Protein AF-A0A239PB83-F1 (afdb_monomer_lite)

Foldseek 3Di:
DDDDPPDDPPVNCPPVCPPDQAQPWDADPVGGQAGWHDFDPDVVDGDTDGDRDDD

Organism: NCBI:txid106412

Secondary structure (DSSP, 8-state):
-PPPTTSPPTTT-GGGG----TT-EEEETTEEEEEEEEEEEETTEEEEEEE----

pLDDT: mean 82.19, std 13.93, range [50.47, 96.06]

Radius of gyration: 16.69 Å; chains: 1; bounding box: 37×20×50 Å

Sequence (55 aa):
MTENVWDYRSEARSGDQALDLVGFDVEATDGKIGSVDEESNAVGDSYVVVDTGFW

Structure (mmCIF, N/CA/C/O backbone):
data_AF-A0A239PB83-F1
#
_entry.id   AF-A0A239PB83-F1
#
loop_
_atom_site.group_PDB
_atom_site.id
_atom_site.type_symbol
_atom_site.label_atom_id
_atom_site.label_alt_id
_atom_site.label_comp_id
_atom_site.label_asym_id
_atom_site.label_entity_id
_atom_site.label_seq_id
_atom_site.pdbx_PDB_ins_code
_atom_site.Cartn_x
_atom_site.Cartn_y
_atom_site.Cartn_z
_atom_site.occupancy
_atom_site.B_iso_or_equiv
_atom_site.auth_seq_id
_atom_site.auth_comp_id
_atom_site.auth_asym_id
_atom_site.auth_atom_id
_atom_site.pdbx_PDB_model_num
ATOM 1 N N . MET A 1 1 ? 22.040 5.925 -31.006 1.00 50.47 1 MET A N 1
ATOM 2 C CA . MET A 1 1 ? 21.099 4.883 -30.554 1.00 50.47 1 MET A CA 1
ATOM 3 C C . MET A 1 1 ? 19.792 5.158 -31.277 1.00 50.47 1 MET A C 1
ATOM 5 O O . MET A 1 1 ? 19.284 6.258 -31.131 1.00 50.47 1 MET A O 1
ATOM 9 N N . THR A 1 2 ? 19.358 4.276 -32.175 1.00 64.00 2 THR A N 1
ATOM 10 C CA . THR A 1 2 ? 18.123 4.435 -32.965 1.00 64.00 2 THR A CA 1
ATOM 11 C C . THR A 1 2 ? 16.963 3.810 -32.205 1.00 64.00 2 THR A C 1
ATOM 13 O O . THR A 1 2 ? 17.013 2.616 -31.925 1.00 64.00 2 THR A O 1
ATOM 16 N N . GLU A 1 3 ? 15.956 4.608 -31.861 1.00 70.69 3 GLU A N 1
ATOM 17 C CA . GLU A 1 3 ? 14.734 4.137 -31.201 1.00 70.69 3 GLU A CA 1
ATOM 18 C C . GLU A 1 3 ? 13.916 3.254 -32.160 1.00 70.69 3 GLU A C 1
ATOM 20 O O . GLU A 1 3 ? 13.746 3.587 -33.337 1.00 70.69 3 GLU A O 1
ATOM 25 N N . ASN A 1 4 ? 13.458 2.095 -31.679 1.00 81.00 4 ASN A N 1
ATOM 26 C CA . ASN A 1 4 ? 12.636 1.161 -32.445 1.00 81.00 4 ASN A CA 1
ATOM 27 C C . ASN A 1 4 ? 11.178 1.639 -32.455 1.00 81.00 4 ASN A C 1
ATOM 29 O O . ASN A 1 4 ? 10.644 2.027 -31.422 1.00 81.00 4 ASN A O 1
ATOM 33 N N . VAL A 1 5 ? 10.511 1.569 -33.609 1.00 81.12 5 VAL A N 1
ATOM 34 C CA . VAL A 1 5 ? 9.116 2.021 -33.769 1.00 81.12 5 VAL A CA 1
ATOM 35 C C . VAL A 1 5 ? 8.106 1.224 -32.928 1.00 81.12 5 VAL A C 1
ATOM 37 O O . VAL A 1 5 ? 7.015 1.719 -32.662 1.00 81.12 5 VAL A O 1
ATOM 40 N N . TRP A 1 6 ? 8.461 0.005 -32.514 1.00 83.31 6 TRP A N 1
ATOM 41 C CA . TRP A 1 6 ? 7.622 -0.870 -31.691 1.00 83.31 6 TRP A CA 1
ATOM 42 C C . TRP A 1 6 ? 7.976 -0.837 -30.203 1.00 83.31 6 TRP A C 1
ATOM 44 O O . TRP A 1 6 ? 7.248 -1.424 -29.405 1.00 83.31 6 TRP A O 1
ATOM 54 N N . ASP A 1 7 ? 9.061 -0.159 -29.825 1.00 78.50 7 ASP A N 1
ATOM 55 C CA . ASP A 1 7 ? 9.407 0.016 -28.421 1.00 78.50 7 ASP A CA 1
ATOM 56 C C . ASP A 1 7 ? 8.584 1.162 -27.828 1.00 78.50 7 ASP A C 1
ATOM 58 O O . ASP A 1 7 ? 8.364 2.206 -28.453 1.00 78.50 7 ASP A O 1
ATOM 62 N N . TYR A 1 8 ? 8.129 0.979 -26.590 1.00 69.62 8 TYR A N 1
ATOM 63 C CA . TYR A 1 8 ? 7.540 2.079 -25.840 1.00 69.62 8 TYR A CA 1
ATOM 64 C C . TYR A 1 8 ? 8.584 3.169 -25.637 1.00 69.62 8 TYR A C 1
ATOM 66 O O . TYR A 1 8 ? 9.729 2.898 -25.268 1.00 69.62 8 TYR A O 1
ATOM 74 N N . ARG A 1 9 ? 8.167 4.421 -25.838 1.00 72.00 9 ARG A N 1
ATOM 75 C CA . ARG A 1 9 ? 9.023 5.563 -25.528 1.00 72.00 9 ARG A CA 1
ATOM 76 C C . ARG A 1 9 ? 9.434 5.514 -24.060 1.00 72.00 9 ARG A C 1
ATOM 78 O O . ARG A 1 9 ? 8.601 5.267 -23.190 1.00 72.00 9 ARG A O 1
ATOM 85 N N . SER A 1 10 ? 10.695 5.823 -23.789 1.00 64.19 10 SER A N 1
ATOM 86 C CA . SER A 1 10 ? 11.245 5.935 -22.432 1.00 64.19 10 SER A CA 1
ATOM 87 C C . SER A 1 10 ? 10.453 6.919 -21.561 1.00 64.19 10 SER A C 1
ATOM 89 O O . SER A 1 10 ? 10.222 6.664 -20.390 1.00 64.19 10 SER A O 1
ATOM 91 N N . GLU A 1 11 ? 9.931 7.989 -22.157 1.00 66.25 11 GLU A N 1
ATOM 92 C CA . GLU A 1 11 ? 9.025 8.966 -21.534 1.00 66.25 11 GLU A CA 1
ATOM 93 C C . GLU A 1 11 ? 7.586 8.456 -21.310 1.00 66.25 11 GLU A C 1
ATOM 95 O O . GLU A 1 11 ? 6.897 8.929 -20.408 1.00 66.25 11 GLU A O 1
ATOM 100 N N . ALA A 1 12 ? 7.124 7.469 -22.089 1.00 63.88 12 ALA A N 1
ATOM 101 C CA . ALA A 1 12 ? 5.840 6.796 -21.856 1.00 63.88 12 ALA A CA 1
ATOM 102 C C . ALA A 1 12 ? 5.933 5.769 -20.718 1.00 63.88 12 ALA A C 1
ATOM 104 O O . ALA A 1 12 ? 4.920 5.389 -20.128 1.00 63.88 12 ALA A O 1
ATOM 105 N N . ARG A 1 13 ? 7.151 5.337 -20.380 1.00 56.44 13 ARG A N 1
ATOM 106 C CA . ARG A 1 13 ? 7.432 4.564 -19.178 1.00 56.44 13 ARG A CA 1
ATOM 107 C C . ARG A 1 13 ? 7.428 5.513 -17.978 1.00 56.44 13 ARG A C 1
ATOM 109 O O . ARG A 1 13 ? 8.445 5.775 -17.353 1.00 56.44 13 ARG A O 1
ATOM 116 N N . SER A 1 14 ? 6.237 5.965 -17.591 1.00 54.47 14 SER A N 1
ATOM 117 C CA . SER A 1 14 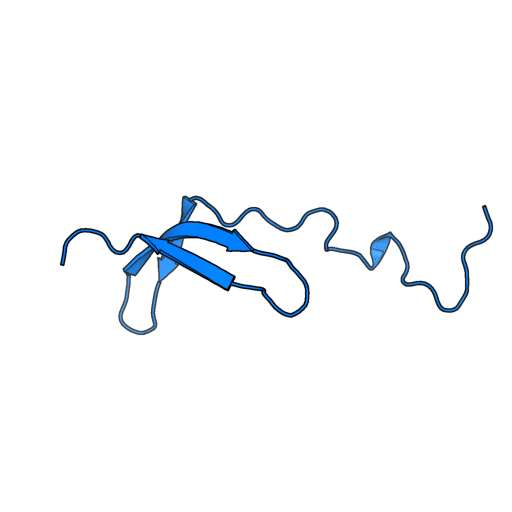? 6.012 6.612 -16.289 1.00 54.47 14 SER A CA 1
ATOM 118 C C . SER A 1 14 ? 6.342 5.684 -15.102 1.00 54.47 14 SER A C 1
ATOM 120 O O . SER A 1 14 ? 6.290 6.114 -13.960 1.00 54.47 14 SER A O 1
ATOM 122 N N . GLY A 1 15 ? 6.681 4.415 -15.367 1.00 52.16 15 GLY A N 1
ATOM 123 C CA . GLY A 1 15 ? 6.980 3.380 -14.380 1.00 52.16 15 GLY A CA 1
ATOM 124 C C . GLY A 1 15 ? 8.452 3.202 -13.987 1.00 52.16 15 GLY A C 1
ATOM 125 O O . GLY A 1 15 ? 8.728 2.275 -13.237 1.00 52.16 15 GLY A O 1
ATOM 126 N N . ASP A 1 16 ? 9.401 4.029 -14.453 1.00 53.28 16 ASP A N 1
ATOM 127 C CA . ASP A 1 16 ? 10.764 4.017 -13.865 1.00 53.28 16 ASP A CA 1
ATOM 128 C C . ASP A 1 16 ? 10.850 4.775 -12.531 1.00 53.28 16 ASP A C 1
ATOM 130 O O . ASP A 1 16 ? 11.830 4.651 -11.801 1.00 53.28 16 ASP A O 1
ATOM 134 N N . GLN A 1 17 ? 9.788 5.490 -12.168 1.00 59.12 17 GLN A N 1
ATOM 135 C CA . G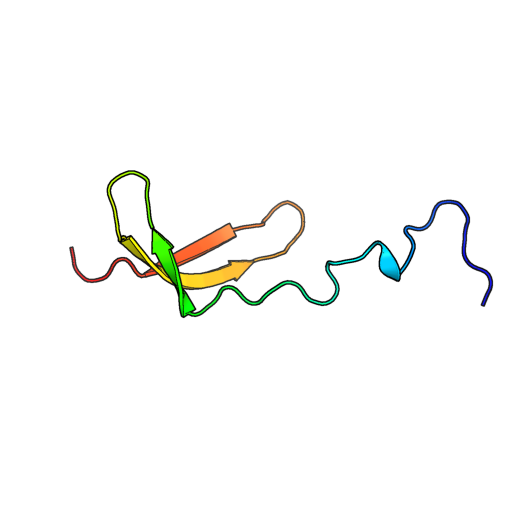LN A 1 17 ? 9.491 5.857 -10.790 1.00 59.12 17 GLN A CA 1
ATOM 136 C C . GLN A 1 17 ? 8.171 5.187 -10.425 1.00 59.12 17 GLN A C 1
ATOM 138 O O . GLN A 1 17 ? 7.138 5.846 -10.325 1.00 59.12 17 GLN A O 1
ATOM 143 N N . ALA A 1 18 ? 8.189 3.856 -10.291 1.00 67.81 18 ALA A N 1
ATOM 144 C CA . ALA A 1 18 ? 7.158 3.194 -9.503 1.00 67.81 18 ALA A CA 1
ATOM 145 C C . ALA A 1 18 ? 7.124 3.926 -8.156 1.00 67.81 18 ALA A C 1
ATOM 147 O O . ALA A 1 18 ? 8.148 4.024 -7.477 1.00 67.81 18 ALA A O 1
ATOM 148 N N . LEU A 1 19 ? 6.000 4.583 -7.875 1.00 77.88 19 LEU A N 1
ATOM 149 C CA . LEU A 1 19 ? 5.819 5.285 -6.619 1.00 77.88 19 LEU A CA 1
ATOM 150 C C . LEU A 1 19 ? 5.890 4.227 -5.523 1.00 77.88 19 LEU A C 1
ATOM 152 O O . LEU A 1 19 ? 5.065 3.321 -5.536 1.00 77.88 19 LEU A O 1
ATOM 156 N N . ASP A 1 20 ? 6.869 4.358 -4.634 1.00 86.19 20 ASP A N 1
ATOM 157 C CA . ASP A 1 20 ? 6.944 3.554 -3.419 1.00 86.19 20 ASP A CA 1
ATOM 158 C C . ASP A 1 20 ? 5.744 3.924 -2.542 1.00 86.19 20 ASP A C 1
ATOM 160 O O . ASP A 1 20 ? 5.615 5.071 -2.099 1.00 86.19 20 ASP A O 1
ATOM 164 N N . LEU A 1 21 ? 4.814 2.986 -2.402 1.00 91.12 21 LEU A N 1
ATOM 165 C CA . LEU A 1 21 ? 3.584 3.102 -1.629 1.00 91.12 21 LEU A CA 1
ATOM 166 C C . LEU A 1 21 ? 3.795 2.683 -0.171 1.00 91.12 21 LEU A C 1
ATOM 168 O O . LEU A 1 21 ? 2.899 2.928 0.639 1.00 91.12 21 LEU A O 1
ATOM 172 N N . VAL A 1 22 ? 4.934 2.088 0.199 1.00 94.00 22 VAL A N 1
ATOM 173 C CA . VAL A 1 22 ? 5.211 1.694 1.587 1.00 94.00 22 VAL A CA 1
ATOM 174 C C . VAL A 1 22 ? 5.106 2.912 2.513 1.00 94.00 22 VAL A C 1
ATOM 176 O O . VAL A 1 22 ? 5.674 3.978 2.272 1.00 94.00 22 VAL A O 1
ATOM 179 N N . GLY A 1 23 ? 4.337 2.765 3.595 1.00 93.38 23 GLY A N 1
ATOM 180 C CA . GLY A 1 23 ? 4.056 3.826 4.563 1.00 93.38 23 GLY A CA 1
ATOM 181 C C . GLY A 1 23 ? 2.906 4.772 4.196 1.00 93.38 23 GLY A C 1
ATOM 182 O O . GLY A 1 23 ? 2.584 5.652 4.996 1.00 93.38 23 GLY A O 1
ATOM 183 N N . PHE A 1 24 ? 2.257 4.610 3.039 1.00 94.56 24 PHE A N 1
ATOM 184 C CA . PHE A 1 24 ? 1.044 5.368 2.716 1.00 94.56 24 PHE A CA 1
ATOM 185 C C . PHE A 1 24 ? -0.148 4.891 3.550 1.00 94.56 24 PHE A C 1
ATOM 187 O O . PHE A 1 24 ? -0.278 3.702 3.843 1.00 94.56 24 PHE A O 1
ATOM 194 N N . ASP A 1 25 ? -1.045 5.822 3.885 1.00 95.00 25 ASP A N 1
ATOM 195 C CA . ASP A 1 25 ? -2.323 5.522 4.530 1.00 95.00 25 ASP A CA 1
ATOM 196 C C . ASP A 1 25 ? -3.289 4.830 3.551 1.00 95.00 25 ASP A C 1
ATOM 198 O O . ASP A 1 25 ? -3.451 5.244 2.400 1.00 95.00 25 ASP A O 1
ATOM 202 N N . VAL A 1 26 ? -3.978 3.803 4.044 1.00 94.44 26 VAL A N 1
ATOM 203 C CA . VAL A 1 26 ? -4.992 3.034 3.322 1.00 94.44 26 VAL A CA 1
ATOM 204 C C . VAL A 1 26 ? -6.373 3.339 3.900 1.00 94.44 26 VAL A C 1
ATOM 206 O O . VAL A 1 26 ? -6.658 3.075 5.072 1.00 94.44 26 VAL A O 1
ATOM 209 N N . GLU A 1 27 ? -7.243 3.867 3.044 1.00 94.50 27 GLU A N 1
ATOM 210 C CA . GLU A 1 27 ? -8.650 4.168 3.320 1.00 94.50 27 GLU A CA 1
ATOM 211 C C . GLU A 1 27 ? -9.537 3.218 2.501 1.00 94.50 27 GLU A C 1
ATOM 213 O O . GLU A 1 27 ? -9.411 3.132 1.277 1.00 94.50 27 GLU A O 1
ATOM 218 N N . ALA A 1 28 ? -10.439 2.502 3.170 1.00 90.44 28 ALA A N 1
ATOM 219 C CA . ALA A 1 28 ? -11.500 1.734 2.532 1.00 90.44 28 ALA A CA 1
ATOM 220 C C . ALA A 1 28 ? -12.766 2.587 2.359 1.00 90.44 28 ALA A C 1
ATOM 222 O O . ALA A 1 28 ? -12.849 3.740 2.783 1.00 90.44 28 ALA A O 1
ATOM 223 N N . THR A 1 29 ? -13.795 2.020 1.727 1.00 95.50 29 THR A N 1
ATOM 224 C CA . THR A 1 29 ? -15.071 2.720 1.494 1.00 95.50 29 THR A CA 1
ATOM 225 C C . THR A 1 29 ? -15.817 3.092 2.778 1.00 95.50 29 THR A C 1
ATOM 227 O O . THR A 1 29 ? -16.696 3.950 2.744 1.00 95.50 29 THR A O 1
ATOM 230 N N . ASP A 1 30 ? -15.498 2.434 3.888 1.00 90.94 30 ASP A N 1
ATOM 231 C CA . ASP A 1 30 ? -16.057 2.637 5.224 1.00 90.94 30 ASP A CA 1
ATOM 232 C C . ASP A 1 30 ? -15.114 3.394 6.179 1.00 90.94 30 ASP A C 1
ATOM 234 O O . ASP A 1 30 ? -15.502 3.677 7.314 1.00 90.94 30 ASP A O 1
ATOM 238 N N . GLY A 1 31 ? -13.927 3.797 5.712 1.00 90.56 31 GLY A N 1
ATOM 239 C CA . GLY A 1 31 ? -12.975 4.630 6.447 1.00 90.56 31 GLY A CA 1
ATOM 240 C C . GLY A 1 31 ? -11.575 4.025 6.556 1.00 90.56 31 GLY A C 1
ATOM 241 O O . GLY A 1 31 ? -11.203 3.121 5.806 1.00 90.56 31 GLY A O 1
ATOM 242 N N . LYS A 1 32 ? -10.788 4.549 7.501 1.00 90.56 32 LYS A N 1
ATOM 243 C CA . LYS A 1 32 ? -9.365 4.228 7.640 1.00 90.56 32 LYS A CA 1
ATOM 244 C C . LYS A 1 32 ? -9.142 2.777 8.057 1.00 90.56 32 LYS A C 1
ATOM 246 O O . LYS A 1 32 ? -9.708 2.329 9.052 1.00 90.56 32 LYS A O 1
ATOM 251 N N . ILE A 1 33 ? -8.249 2.091 7.342 1.00 92.69 33 ILE A N 1
ATOM 252 C CA . ILE A 1 33 ? -7.864 0.698 7.609 1.00 92.69 33 ILE A CA 1
ATOM 253 C C . ILE A 1 33 ? -6.462 0.604 8.213 1.00 92.69 33 ILE A C 1
ATOM 255 O O . ILE A 1 33 ? -6.265 -0.159 9.154 1.00 92.69 33 ILE A O 1
ATOM 259 N N . GLY A 1 34 ? -5.488 1.357 7.691 1.00 93.94 34 GLY A N 1
ATOM 260 C CA . GLY A 1 34 ? -4.096 1.167 8.104 1.00 93.94 34 GLY A CA 1
ATOM 261 C C . GLY A 1 34 ? -3.071 1.825 7.192 1.00 93.94 34 GLY A C 1
ATOM 262 O O . GLY A 1 34 ? -3.364 2.857 6.591 1.00 93.94 34 GLY A O 1
ATOM 263 N N . SER A 1 35 ? -1.884 1.225 7.093 1.00 95.06 35 SER A N 1
ATOM 264 C CA . SER A 1 35 ? -0.794 1.678 6.217 1.00 95.06 35 SER A CA 1
ATOM 265 C C . SER A 1 35 ? -0.174 0.529 5.423 1.00 95.06 35 SER A C 1
ATOM 267 O O . SER A 1 35 ? -0.225 -0.620 5.853 1.00 95.06 35 SER A O 1
ATOM 269 N N . VAL A 1 36 ? 0.426 0.828 4.272 1.00 96.06 36 VAL A N 1
ATOM 270 C CA . VAL A 1 36 ? 1.123 -0.177 3.449 1.00 96.06 36 VAL A CA 1
ATOM 271 C C . VAL A 1 36 ? 2.440 -0.600 4.112 1.00 96.06 36 VAL A C 1
ATOM 273 O O . VAL A 1 36 ? 3.244 0.259 4.471 1.00 96.06 36 VAL A O 1
ATOM 276 N N . ASP A 1 37 ? 2.662 -1.909 4.239 1.00 94.88 37 ASP A N 1
ATOM 277 C CA . ASP A 1 37 ? 3.874 -2.523 4.811 1.00 94.88 37 ASP A CA 1
ATOM 278 C C . ASP A 1 37 ? 4.811 -3.096 3.726 1.00 94.88 37 ASP A C 1
ATOM 280 O O . ASP A 1 37 ? 6.025 -2.928 3.801 1.00 94.88 37 ASP A O 1
ATOM 284 N N . GLU A 1 38 ? 4.254 -3.705 2.671 1.00 93.81 38 GLU A N 1
ATOM 285 C CA . GLU A 1 38 ? 5.007 -4.250 1.527 1.00 93.81 38 GLU A CA 1
ATOM 286 C C . GLU A 1 38 ? 4.252 -4.018 0.211 1.00 93.81 38 GLU A C 1
ATOM 288 O O . GLU A 1 38 ? 3.021 -4.010 0.178 1.00 93.81 38 GLU A O 1
ATOM 293 N N . GLU A 1 39 ? 4.988 -3.902 -0.894 1.00 93.31 39 GLU A N 1
ATOM 294 C CA . GLU A 1 39 ? 4.442 -3.864 -2.248 1.00 93.31 39 GLU A CA 1
ATOM 295 C C . GLU A 1 39 ? 5.245 -4.715 -3.237 1.00 93.31 39 GLU A C 1
ATOM 297 O O . GLU A 1 39 ? 6.466 -4.852 -3.141 1.00 93.31 39 GLU A O 1
ATOM 302 N N . SER A 1 40 ? 4.552 -5.231 -4.251 1.00 89.88 40 SER A N 1
ATOM 303 C CA . SER A 1 40 ? 5.151 -5.862 -5.423 1.00 89.88 40 SER A CA 1
ATOM 304 C C . SER A 1 40 ? 4.628 -5.207 -6.695 1.00 89.88 40 SER A C 1
ATOM 306 O O . SER A 1 40 ? 3.422 -5.100 -6.921 1.00 89.88 40 SER A O 1
ATOM 308 N N . ASN A 1 41 ? 5.562 -4.831 -7.569 1.00 86.19 41 ASN A N 1
ATOM 309 C CA . ASN A 1 41 ? 5.296 -4.326 -8.917 1.00 86.19 41 ASN A CA 1
ATOM 310 C C . ASN A 1 41 ? 5.642 -5.370 -10.001 1.00 86.19 41 ASN A C 1
ATOM 312 O O . ASN A 1 41 ? 5.781 -5.039 -11.182 1.00 86.19 41 ASN A O 1
ATOM 316 N N . ALA A 1 42 ? 5.821 -6.640 -9.617 1.00 84.88 42 ALA A N 1
ATOM 317 C CA . ALA A 1 42 ? 6.120 -7.710 -10.559 1.00 84.88 42 ALA A CA 1
ATOM 318 C C . ALA A 1 42 ? 4.921 -7.966 -11.487 1.00 84.88 42 ALA A C 1
ATOM 320 O O . ALA A 1 42 ? 3.774 -8.077 -11.048 1.00 84.88 42 ALA A O 1
ATOM 321 N N . VAL A 1 43 ? 5.178 -8.064 -12.795 1.00 84.50 43 VAL A N 1
ATOM 322 C CA . VAL A 1 43 ? 4.128 -8.294 -13.799 1.00 84.50 43 VAL A CA 1
ATOM 323 C C . VAL A 1 43 ? 3.477 -9.657 -13.566 1.00 84.50 43 VAL A C 1
ATOM 325 O O . VAL A 1 43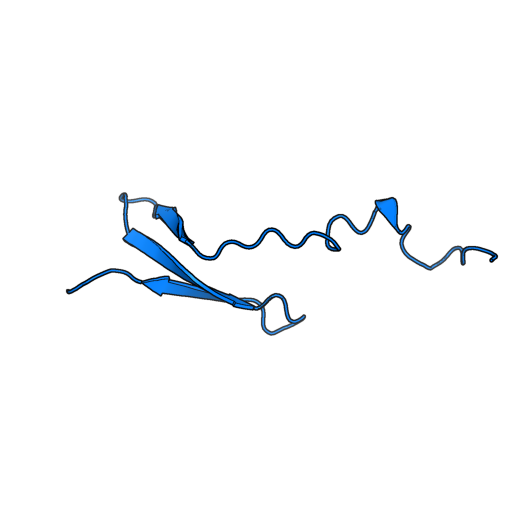 ? 4.147 -10.685 -13.630 1.00 84.50 43 VAL A O 1
ATOM 328 N N . GLY A 1 44 ? 2.162 -9.659 -13.341 1.00 89.38 44 GLY A N 1
ATOM 329 C CA . GLY A 1 44 ? 1.390 -10.870 -13.043 1.00 89.38 44 GLY A CA 1
ATOM 330 C C . GLY A 1 44 ? 1.379 -11.269 -11.566 1.00 89.38 44 GLY A C 1
ATOM 331 O O . GLY A 1 44 ? 0.687 -12.222 -11.224 1.00 89.38 44 GLY A O 1
ATOM 332 N N . ASP A 1 45 ? 2.089 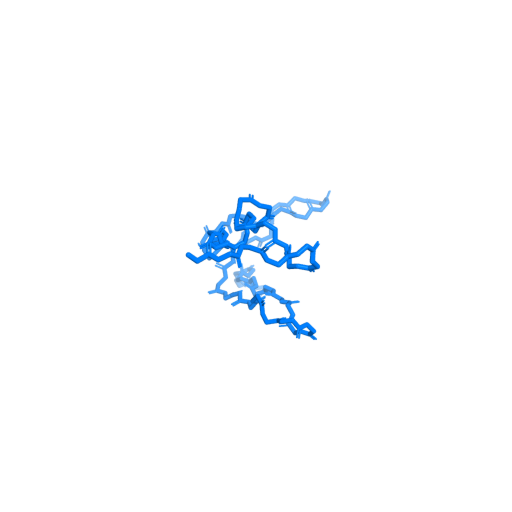-10.530 -10.713 1.00 88.75 45 ASP A N 1
ATOM 333 C CA . ASP A 1 45 ? 2.149 -10.742 -9.263 1.00 88.75 45 ASP A CA 1
ATOM 334 C C . ASP A 1 45 ? 2.237 -9.394 -8.528 1.00 88.75 45 ASP A C 1
ATOM 336 O O . ASP A 1 45 ? 3.102 -9.154 -7.687 1.00 88.75 45 ASP A O 1
ATOM 340 N N . SER A 1 46 ? 1.383 -8.453 -8.944 1.00 89.06 46 SER A N 1
ATOM 341 C CA . SER A 1 46 ? 1.342 -7.104 -8.379 1.00 89.06 46 SER A CA 1
ATOM 342 C C . SER A 1 46 ? 0.365 -7.058 -7.208 1.00 89.06 46 SER A C 1
ATOM 344 O O . SER A 1 46 ? -0.817 -7.369 -7.381 1.00 89.06 46 SER A O 1
ATOM 346 N N . TYR A 1 47 ? 0.847 -6.674 -6.028 1.00 92.38 47 TYR A N 1
ATOM 347 C CA . TYR A 1 47 ? 0.063 -6.647 -4.792 1.00 92.38 47 TYR A CA 1
ATOM 348 C C . TYR A 1 47 ? 0.612 -5.618 -3.796 1.00 92.38 47 TYR A C 1
ATOM 350 O O . TYR A 1 47 ? 1.722 -5.115 -3.953 1.00 92.38 47 TYR A O 1
ATOM 358 N N . VAL A 1 48 ? -0.170 -5.337 -2.754 1.00 94.31 48 VAL A N 1
ATOM 359 C CA . VAL A 1 48 ? 0.239 -4.567 -1.570 1.00 94.31 48 VAL A CA 1
ATOM 360 C C . VAL A 1 48 ? -0.228 -5.291 -0.313 1.00 94.31 48 VAL A C 1
ATOM 362 O O . VAL A 1 48 ? -1.325 -5.851 -0.284 1.00 94.31 48 VAL A O 1
ATOM 365 N N . VAL A 1 49 ? 0.609 -5.277 0.717 1.00 94.94 49 VAL A N 1
ATOM 366 C CA . VAL A 1 49 ? 0.325 -5.783 2.061 1.00 94.94 49 VAL A CA 1
ATOM 367 C C . VAL A 1 49 ? 0.047 -4.586 2.957 1.00 94.94 49 VAL A C 1
ATOM 369 O O . VAL A 1 49 ? 0.800 -3.616 2.955 1.00 94.94 49 VAL A O 1
ATOM 372 N N . VAL A 1 50 ? -1.049 -4.644 3.709 1.00 95.00 50 VAL A N 1
ATOM 373 C CA . VAL A 1 50 ? -1.501 -3.550 4.575 1.00 95.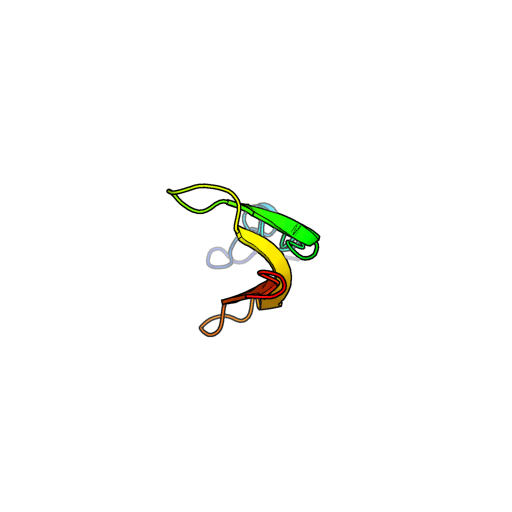00 50 VAL A CA 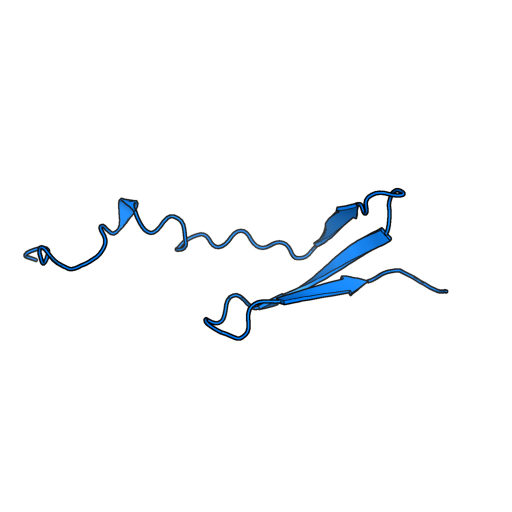1
ATOM 374 C C . VAL A 1 50 ? -1.434 -4.002 6.028 1.00 95.00 50 VAL A C 1
ATOM 376 O O . VAL A 1 50 ? -2.028 -5.022 6.379 1.00 95.00 50 VAL A O 1
ATOM 379 N N . ASP A 1 51 ? -0.747 -3.230 6.868 1.00 94.62 51 ASP A N 1
ATOM 380 C CA . ASP A 1 51 ? -0.831 -3.354 8.322 1.00 94.62 51 ASP A CA 1
ATOM 381 C C . ASP A 1 51 ? -2.133 -2.693 8.791 1.00 94.62 51 ASP A C 1
ATOM 383 O O . ASP A 1 51 ? -2.311 -1.479 8.667 1.00 94.62 51 ASP A O 1
ATOM 387 N N . THR A 1 52 ? -3.059 -3.505 9.303 1.00 91.94 52 THR A N 1
ATOM 388 C CA . THR A 1 52 ? -4.374 -3.069 9.798 1.00 91.94 52 THR A CA 1
ATOM 389 C C . THR A 1 52 ? -4.417 -2.873 11.319 1.00 91.94 52 THR A C 1
ATOM 391 O O . THR A 1 52 ? -5.490 -2.683 11.889 1.00 91.94 52 THR A O 1
ATOM 394 N N . GLY A 1 53 ? -3.277 -2.964 12.005 1.00 84.81 53 GLY A N 1
ATOM 395 C CA . GLY A 1 53 ? -3.181 -2.944 13.461 1.00 84.81 53 GLY A CA 1
ATOM 396 C C . GLY A 1 53 ? -3.739 -4.199 14.149 1.00 84.81 53 GLY A C 1
ATOM 397 O O . GLY A 1 53 ? -4.040 -5.219 13.525 1.00 84.81 53 GLY A O 1
ATOM 398 N N . PHE A 1 54 ? -3.855 -4.130 15.482 1.00 71.38 54 PHE A N 1
ATOM 399 C CA . PHE A 1 54 ? -4.427 -5.205 16.301 1.00 71.38 54 PHE A CA 1
ATOM 400 C C . PHE A 1 54 ? -5.956 -5.231 16.182 1.00 71.38 54 PHE A C 1
ATOM 402 O O . PHE A 1 54 ? -6.620 -4.234 16.471 1.00 71.38 54 PHE A O 1
ATOM 409 N N . TRP A 1 55 ? -6.482 -6.392 15.799 1.00 61.22 55 TRP A N 1
ATOM 410 C CA . TRP A 1 55 ? -7.903 -6.732 15.758 1.00 61.22 55 TRP A CA 1
ATOM 411 C C . TRP A 1 55 ? -8.353 -7.455 17.034 1.00 61.22 55 TRP A C 1
ATOM 413 O O . TRP A 1 55 ? -7.508 -8.125 17.676 1.00 61.22 55 TRP A O 1
#